Protein AF-A0A963QTB0-F1 (afdb_monomer_lite)

Radius of gyration: 12.2 Å; chains: 1; bounding box: 28×21×31 Å

Foldseek 3Di:
DDPVVCLVVVVVVDVVSVPDDLQCPQPPDPAADDPVVVVVNVVVVDDDDPRNHDDD

Sequence (56 aa):
KTIYENLPFLQNIHAATKAMALDKAIAGLPAPLHPGALRFYQEQGLTIPDRLMPPS

Secondary structure (DSSP, 8-state):
--GGGGHHHHHHH-GGGGG--GGGTTTT-SSPPPHHHHHHHHHTTPPPPGGGSPP-

pLDDT: mean 89.38, std 5.5, range [64.62, 95.06]

Structure (mmCIF, N/CA/C/O backbone):
data_AF-A0A963QTB0-F1
#
_entry.id   AF-A0A963QTB0-F1
#
loop_
_atom_site.group_PDB
_atom_site.id
_atom_site.type_symbol
_atom_site.label_atom_id
_atom_site.label_alt_id
_atom_site.label_comp_id
_atom_site.label_asym_id
_atom_site.label_entity_id
_atom_site.label_seq_id
_atom_site.pdbx_PDB_ins_code
_atom_site.Cartn_x
_atom_site.Cartn_y
_atom_site.Cartn_z
_atom_site.occupancy
_atom_site.B_iso_or_equiv
_atom_site.auth_seq_id
_atom_site.auth_comp_id
_atom_site.auth_asym_id
_atom_site.auth_atom_id
_atom_site.pdbx_PDB_model_num
ATOM 1 N N . LYS A 1 1 ? 3.073 10.034 1.450 1.00 64.62 1 LYS A N 1
ATOM 2 C CA . LYS A 1 1 ? 3.401 9.659 0.059 1.00 64.62 1 LYS A CA 1
ATOM 3 C C . LYS A 1 1 ? 3.933 8.241 0.079 1.00 64.62 1 LYS A C 1
ATOM 5 O O . LYS A 1 1 ? 4.733 7.950 0.966 1.00 64.62 1 LYS A O 1
ATOM 10 N N . THR A 1 2 ? 3.419 7.349 -0.762 1.00 76.56 2 THR A N 1
ATOM 11 C CA . THR A 1 2 ? 3.738 5.909 -0.702 1.00 76.56 2 THR A CA 1
ATOM 12 C C . THR A 1 2 ? 4.742 5.507 -1.780 1.00 76.56 2 THR A C 1
ATOM 14 O O . THR A 1 2 ? 4.962 6.236 -2.744 1.00 76.56 2 THR A O 1
ATOM 17 N N . ILE A 1 3 ? 5.340 4.321 -1.644 1.00 80.75 3 ILE A N 1
ATOM 18 C CA . ILE A 1 3 ? 6.238 3.756 -2.666 1.00 80.75 3 ILE A CA 1
ATOM 19 C C . ILE A 1 3 ? 5.525 3.509 -4.009 1.00 80.75 3 ILE A C 1
ATOM 21 O O . ILE A 1 3 ? 6.174 3.487 -5.051 1.00 80.75 3 ILE A O 1
ATOM 25 N N . TYR A 1 4 ? 4.196 3.362 -3.991 1.00 84.50 4 TYR A N 1
ATOM 26 C CA . TYR A 1 4 ? 3.390 3.069 -5.176 1.00 84.50 4 TYR A CA 1
ATOM 27 C C . TYR A 1 4 ? 3.218 4.277 -6.107 1.00 84.50 4 TYR A C 1
ATOM 29 O O . TYR A 1 4 ? 3.017 4.080 -7.300 1.00 84.50 4 TYR A O 1
ATOM 37 N N . GLU A 1 5 ? 3.381 5.509 -5.611 1.00 83.62 5 GLU A N 1
ATOM 38 C CA . GLU A 1 5 ? 3.359 6.724 -6.448 1.00 83.62 5 GLU A CA 1
ATOM 39 C C . GLU A 1 5 ? 4.489 6.729 -7.496 1.00 83.62 5 GLU A C 1
ATOM 41 O O . GLU A 1 5 ? 4.346 7.323 -8.559 1.00 83.62 5 GLU A O 1
ATOM 46 N N . ASN A 1 6 ? 5.595 6.026 -7.224 1.00 87.88 6 ASN A N 1
ATOM 47 C CA . ASN A 1 6 ? 6.770 5.945 -8.098 1.00 87.88 6 ASN A CA 1
ATOM 48 C C . ASN A 1 6 ? 7.000 4.525 -8.636 1.00 87.88 6 ASN A C 1
ATOM 50 O O . ASN A 1 6 ? 8.129 4.152 -8.963 1.00 87.88 6 ASN A O 1
ATOM 54 N N . LEU A 1 7 ? 5.947 3.707 -8.721 1.00 86.88 7 LEU A N 1
ATOM 55 C CA . LEU A 1 7 ? 6.071 2.304 -9.115 1.00 86.88 7 LEU A CA 1
ATOM 56 C C . LEU A 1 7 ? 6.763 2.100 -10.482 1.00 86.88 7 LEU A C 1
ATOM 58 O O . LEU A 1 7 ? 7.651 1.249 -10.544 1.00 86.88 7 LEU A O 1
ATOM 62 N N . PRO A 1 8 ? 6.480 2.891 -11.542 1.00 88.44 8 PRO A N 1
ATOM 63 C CA . PRO A 1 8 ? 7.187 2.752 -12.819 1.00 88.44 8 PRO A CA 1
ATOM 64 C C . PRO A 1 8 ? 8.699 2.980 -12.698 1.00 88.44 8 PRO A C 1
ATOM 66 O O . PRO A 1 8 ? 9.496 2.275 -13.313 1.00 88.44 8 PRO A O 1
ATOM 69 N N . PHE A 1 9 ? 9.113 3.933 -11.860 1.00 90.62 9 PHE A N 1
ATOM 70 C CA . PHE A 1 9 ? 10.526 4.182 -11.585 1.00 90.62 9 PHE A CA 1
ATOM 71 C C . PHE A 1 9 ? 11.175 2.981 -10.884 1.00 90.62 9 PHE A C 1
ATOM 73 O O . PHE A 1 9 ? 12.224 2.509 -11.317 1.00 90.62 9 PHE A O 1
ATOM 80 N N . LEU A 1 10 ? 10.519 2.424 -9.861 1.00 89.06 10 LEU A N 1
ATOM 81 C CA . LEU A 1 10 ? 11.008 1.236 -9.154 1.00 89.06 10 LEU A CA 1
ATOM 82 C C . LEU A 1 10 ? 11.114 0.011 -10.075 1.00 89.06 10 LEU A C 1
ATOM 84 O O . LEU A 1 10 ? 12.084 -0.742 -9.972 1.00 89.06 10 LEU A O 1
ATOM 88 N N . GLN A 1 11 ? 10.148 -0.183 -10.976 1.00 91.56 11 GLN A N 1
ATOM 89 C CA . GLN A 1 11 ? 10.116 -1.277 -11.960 1.00 91.56 11 GLN A CA 1
ATOM 90 C C . GLN A 1 11 ? 11.242 -1.192 -12.994 1.00 91.56 11 GLN A C 1
ATOM 92 O O . GLN A 1 11 ? 11.729 -2.227 -13.455 1.00 91.56 11 GLN A O 1
ATOM 97 N N . ASN A 1 12 ? 11.694 0.023 -13.309 1.00 92.25 12 ASN A N 1
ATOM 98 C CA . ASN A 1 12 ? 12.839 0.250 -14.186 1.00 92.25 12 ASN A CA 1
ATOM 99 C C . ASN A 1 12 ? 14.188 0.022 -13.485 1.00 92.25 12 ASN A C 1
ATOM 101 O O . ASN A 1 12 ? 15.171 -0.266 -14.162 1.00 92.25 12 ASN A O 1
ATOM 105 N N . ILE A 1 13 ? 14.249 0.116 -12.150 1.00 92.62 13 ILE A N 1
ATOM 106 C CA . ILE A 1 13 ? 15.490 -0.088 -11.383 1.00 92.62 13 ILE A CA 1
ATOM 107 C C . ILE A 1 13 ? 15.818 -1.573 -11.195 1.00 92.62 13 ILE A C 1
ATOM 109 O O . ILE A 1 13 ? 16.985 -1.952 -11.283 1.00 92.62 13 ILE A O 1
ATOM 113 N N . HIS A 1 14 ? 14.830 -2.423 -10.893 1.00 92.81 14 HIS A N 1
ATOM 114 C CA . HIS A 1 14 ? 15.106 -3.817 -10.534 1.00 92.81 14 HIS A CA 1
ATOM 115 C C . HIS A 1 14 ? 13.978 -4.777 -10.923 1.00 92.81 14 HIS A C 1
ATOM 117 O O . HIS A 1 14 ? 12.807 -4.507 -10.692 1.00 92.81 14 HIS A O 1
ATOM 123 N N . ALA A 1 15 ? 14.312 -5.966 -11.434 1.00 89.81 15 ALA A N 1
ATOM 124 C CA . ALA A 1 15 ? 13.309 -6.940 -11.881 1.00 89.81 15 ALA A CA 1
ATOM 125 C C . ALA A 1 15 ? 12.360 -7.413 -10.759 1.00 89.81 15 ALA A C 1
ATOM 127 O O . ALA A 1 15 ? 11.193 -7.689 -11.025 1.00 89.81 15 ALA A O 1
ATOM 128 N N . ALA A 1 16 ? 12.826 -7.462 -9.506 1.00 88.31 16 ALA A N 1
ATOM 129 C CA . ALA A 1 16 ? 12.007 -7.887 -8.363 1.00 88.31 16 ALA A CA 1
ATOM 130 C C . ALA A 1 16 ? 10.788 -6.983 -8.100 1.00 88.31 16 ALA A C 1
ATOM 132 O O . ALA A 1 16 ? 9.782 -7.454 -7.578 1.00 88.31 16 ALA A O 1
ATOM 133 N N . THR A 1 17 ? 10.838 -5.704 -8.481 1.00 89.56 17 THR A N 1
ATOM 134 C CA . THR A 1 17 ? 9.716 -4.772 -8.277 1.00 89.56 17 THR A CA 1
ATOM 135 C C . THR A 1 17 ? 8.649 -4.904 -9.367 1.00 89.56 17 THR A C 1
ATOM 137 O O . THR A 1 17 ? 7.550 -4.383 -9.207 1.00 89.56 17 THR A O 1
ATOM 140 N N . LYS A 1 18 ? 8.898 -5.668 -10.444 1.00 86.69 18 LYS A N 1
ATOM 141 C CA . LYS A 1 18 ? 7.881 -5.980 -11.468 1.00 86.69 18 LYS A CA 1
ATOM 142 C C . LYS A 1 18 ? 6.712 -6.799 -10.921 1.00 86.69 18 LYS A C 1
ATOM 144 O O . LYS A 1 18 ? 5.631 -6.766 -11.493 1.00 86.69 18 LYS A O 1
ATOM 149 N N . ALA A 1 19 ? 6.927 -7.525 -9.824 1.00 85.44 19 ALA A N 1
ATOM 150 C CA . ALA A 1 19 ? 5.872 -8.261 -9.135 1.00 85.44 19 ALA A CA 1
ATOM 151 C C . ALA A 1 19 ? 4.994 -7.361 -8.246 1.00 85.44 19 ALA A C 1
ATOM 153 O O . ALA A 1 19 ? 3.921 -7.785 -7.819 1.00 85.44 19 ALA A O 1
ATOM 154 N N . MET A 1 20 ? 5.435 -6.133 -7.954 1.00 88.25 20 MET A N 1
ATOM 155 C CA . MET A 1 20 ? 4.650 -5.183 -7.176 1.00 88.25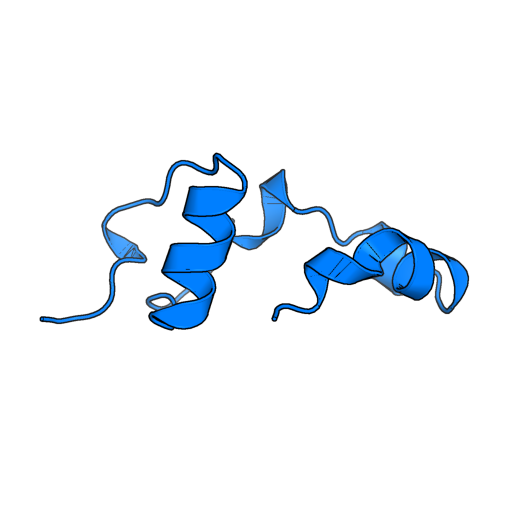 20 MET A CA 1
ATOM 156 C C . MET A 1 20 ? 3.538 -4.607 -8.047 1.00 88.25 20 MET A C 1
ATOM 158 O O . MET A 1 20 ? 3.789 -4.090 -9.136 1.00 88.25 20 MET A O 1
ATOM 162 N N . ALA A 1 21 ? 2.316 -4.657 -7.535 1.00 87.88 21 ALA A N 1
ATOM 163 C CA . ALA A 1 21 ? 1.142 -4.103 -8.183 1.00 87.88 21 ALA A CA 1
ATOM 164 C C . ALA A 1 21 ? 0.202 -3.540 -7.116 1.00 87.88 21 ALA A C 1
ATOM 166 O O . ALA A 1 21 ? 0.076 -4.104 -6.026 1.00 87.88 21 ALA A O 1
ATOM 167 N N . LEU A 1 22 ? -0.405 -2.392 -7.414 1.00 86.81 22 LEU A N 1
ATOM 168 C CA . LEU A 1 22 ? -1.226 -1.657 -6.456 1.00 86.81 22 LEU A CA 1
ATOM 169 C C . LEU A 1 22 ? -2.465 -2.463 -6.037 1.00 86.81 22 LEU A C 1
ATOM 171 O O . LEU A 1 22 ? -2.763 -2.546 -4.854 1.00 86.81 22 LEU A O 1
ATOM 175 N N . ASP A 1 23 ? -3.126 -3.121 -6.988 1.00 84.88 23 ASP A N 1
ATOM 176 C CA . ASP A 1 23 ? -4.292 -3.995 -6.785 1.00 84.88 23 ASP A CA 1
ATOM 177 C C . ASP A 1 23 ? -4.031 -5.167 -5.821 1.00 84.88 23 ASP A C 1
ATOM 179 O O . ASP A 1 23 ? -4.939 -5.638 -5.138 1.00 84.88 23 ASP A O 1
ATOM 183 N N . LYS A 1 24 ? -2.776 -5.615 -5.722 1.00 87.06 24 LYS A N 1
ATOM 184 C CA . LYS A 1 24 ? -2.338 -6.704 -4.838 1.00 87.06 24 LYS A CA 1
ATOM 185 C C . LYS A 1 24 ? -1.656 -6.211 -3.564 1.00 87.06 24 LYS A C 1
ATOM 187 O O . LYS A 1 24 ? -1.322 -7.028 -2.710 1.00 87.06 24 LYS A O 1
ATOM 192 N N . ALA A 1 25 ? -1.477 -4.901 -3.399 1.00 88.06 25 ALA A N 1
ATOM 193 C CA . ALA A 1 25 ? -0.680 -4.309 -2.324 1.00 88.06 25 ALA A CA 1
ATOM 194 C C . ALA A 1 25 ? -1.177 -4.649 -0.910 1.00 88.06 25 ALA A C 1
ATOM 196 O O . ALA A 1 25 ? -0.390 -4.685 0.034 1.00 88.06 25 ALA A O 1
ATOM 197 N N . ILE A 1 26 ? -2.484 -4.884 -0.767 1.00 92.12 26 ILE A N 1
ATOM 198 C CA . ILE A 1 26 ? -3.140 -5.179 0.515 1.00 92.12 26 ILE A CA 1
ATOM 199 C C . ILE A 1 26 ? -3.488 -6.665 0.685 1.00 92.12 26 ILE A C 1
ATOM 201 O O . ILE A 1 26 ? -3.986 -7.082 1.735 1.00 92.12 26 ILE A O 1
ATOM 205 N N . ALA A 1 27 ? -3.242 -7.480 -0.343 1.00 89.88 27 ALA A N 1
ATOM 206 C CA . ALA A 1 27 ? -3.541 -8.902 -0.311 1.00 89.88 27 ALA A CA 1
ATOM 207 C C . ALA A 1 27 ? -2.589 -9.618 0.657 1.00 89.88 27 ALA A C 1
ATOM 209 O O . ALA A 1 27 ? -1.375 -9.444 0.607 1.00 89.88 27 ALA A O 1
ATOM 210 N N . GLY A 1 28 ? -3.144 -10.436 1.555 1.00 86.44 28 GLY A N 1
ATOM 211 C CA . GLY A 1 28 ? -2.344 -11.264 2.466 1.00 86.44 28 GLY A CA 1
ATOM 212 C C . GLY A 1 28 ? -1.651 -10.525 3.617 1.00 86.44 28 GLY A C 1
ATOM 213 O O . GLY A 1 28 ? -0.922 -11.166 4.368 1.00 86.44 28 GLY A O 1
ATOM 214 N N . LEU A 1 29 ? -1.892 -9.221 3.815 1.00 91.50 29 LEU A N 1
ATOM 215 C CA . LEU A 1 29 ? -1.339 -8.511 4.972 1.00 91.50 29 LEU A CA 1
ATOM 216 C C . LEU A 1 29 ? -1.844 -9.136 6.292 1.00 91.50 29 LEU A C 1
ATOM 218 O O . LEU A 1 29 ? -3.051 -9.396 6.411 1.00 91.50 29 LEU A O 1
ATOM 222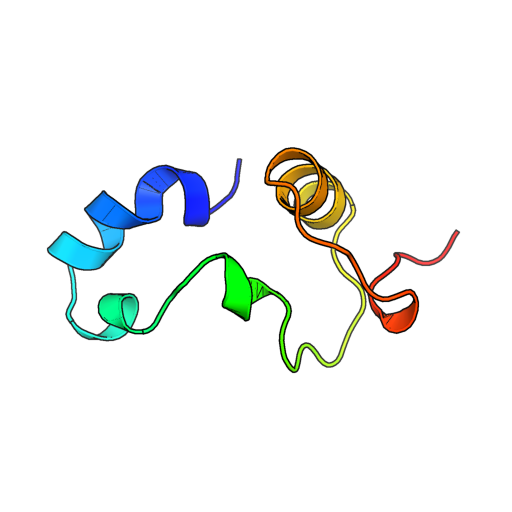 N N . PRO A 1 30 ? -0.952 -9.383 7.274 1.00 92.81 30 PRO A N 1
ATOM 223 C CA . PRO A 1 30 ? -1.310 -10.024 8.540 1.00 92.81 30 PRO A CA 1
ATOM 224 C C . PRO A 1 30 ? -1.788 -9.033 9.611 1.00 92.81 30 PRO A C 1
ATOM 226 O O . PRO A 1 30 ? -2.250 -9.461 10.664 1.00 92.81 30 PRO A O 1
ATOM 229 N N . ALA A 1 31 ? -1.655 -7.726 9.369 1.00 93.31 31 ALA A N 1
ATOM 230 C CA . ALA A 1 31 ? -1.881 -6.676 10.356 1.00 93.31 31 ALA A CA 1
ATOM 231 C C . ALA A 1 31 ? -2.620 -5.468 9.750 1.00 93.31 31 ALA A C 1
ATOM 233 O O . ALA A 1 31 ? -2.606 -5.306 8.523 1.00 93.31 31 ALA A O 1
ATOM 234 N N . PRO A 1 32 ? -3.228 -4.610 10.595 1.00 94.88 32 PRO A N 1
ATOM 235 C CA . PRO A 1 32 ? -3.871 -3.378 10.157 1.00 94.88 32 PRO A CA 1
ATOM 236 C C . PRO A 1 32 ? -2.954 -2.449 9.364 1.00 94.88 32 PRO A C 1
ATOM 238 O O . PRO A 1 32 ? -1.737 -2.407 9.564 1.00 94.88 32 PRO A O 1
ATOM 241 N N . LEU A 1 33 ? -3.555 -1.658 8.479 1.00 93.94 33 LEU A N 1
ATOM 242 C CA . LEU A 1 33 ? -2.858 -0.605 7.759 1.00 93.94 33 LEU A CA 1
ATOM 243 C C . LEU A 1 33 ? -2.536 0.560 8.692 1.00 93.94 33 LEU A C 1
ATOM 245 O O . LEU A 1 33 ? -3.307 0.923 9.576 1.00 93.94 33 LEU A O 1
ATOM 249 N N . HIS A 1 34 ? -1.416 1.221 8.424 1.00 92.94 34 HIS A N 1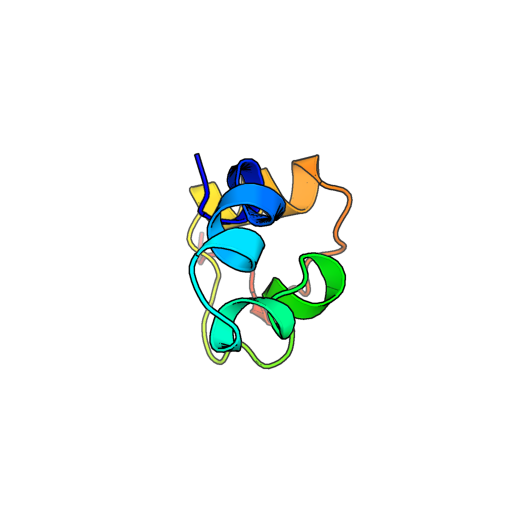
ATOM 250 C CA . HIS A 1 34 ? -1.163 2.543 8.983 1.00 92.94 34 HIS A CA 1
ATOM 251 C C . HIS A 1 34 ? -2.180 3.562 8.410 1.00 92.94 34 HIS A C 1
ATOM 253 O O . HIS A 1 34 ? -2.475 3.480 7.212 1.0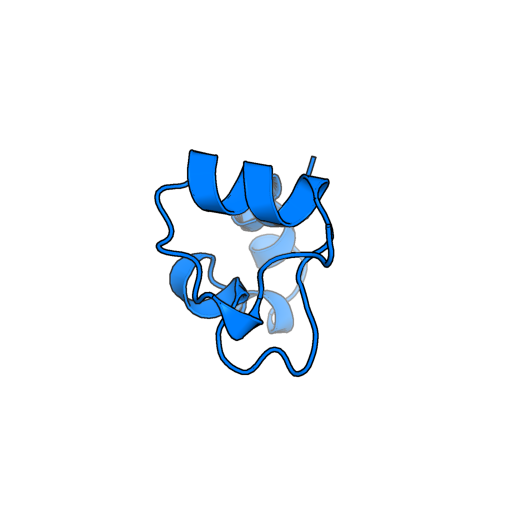0 92.94 34 HIS A O 1
ATOM 259 N N . PRO A 1 35 ? -2.653 4.576 9.168 1.00 93.12 35 PRO A N 1
ATOM 260 C CA . PRO A 1 35 ? -3.655 5.543 8.689 1.00 93.12 35 PRO A CA 1
ATOM 261 C C . PRO A 1 35 ? -3.301 6.234 7.362 1.00 93.12 35 PRO A C 1
ATOM 263 O O . PRO A 1 35 ? -4.149 6.423 6.494 1.00 93.12 35 PRO A O 1
ATOM 266 N N . GLY A 1 36 ? -2.021 6.562 7.158 1.00 92.00 36 GLY A N 1
ATOM 267 C CA . GLY A 1 36 ? -1.556 7.143 5.892 1.00 92.00 36 GLY A CA 1
ATOM 268 C C . GLY A 1 36 ? -1.632 6.182 4.697 1.00 92.00 36 GLY A C 1
ATOM 269 O O . GLY A 1 36 ? -1.894 6.622 3.580 1.00 92.00 36 GLY A O 1
ATOM 270 N N . ALA A 1 37 ? -1.425 4.881 4.922 1.00 91.75 37 ALA A N 1
ATOM 271 C CA . ALA A 1 37 ? -1.556 3.863 3.881 1.00 91.75 37 ALA A CA 1
ATOM 272 C C . ALA A 1 37 ? -3.033 3.591 3.570 1.00 91.75 37 ALA A C 1
ATOM 274 O O . ALA A 1 37 ? -3.393 3.490 2.402 1.00 91.75 37 ALA A O 1
ATOM 275 N N . LEU A 1 38 ? -3.883 3.552 4.603 1.00 93.56 38 LEU A N 1
ATOM 276 C CA . LEU A 1 38 ? -5.334 3.455 4.456 1.00 93.56 38 LEU A CA 1
ATOM 277 C 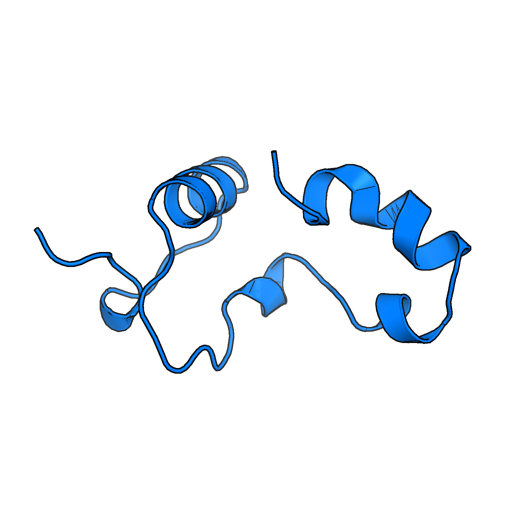C . LEU A 1 38 ? -5.870 4.567 3.545 1.00 93.56 38 LEU A C 1
ATOM 279 O O . LEU A 1 38 ? -6.493 4.268 2.528 1.00 93.56 38 LEU A O 1
ATOM 283 N N . ARG A 1 39 ? -5.556 5.831 3.869 1.00 93.06 39 ARG A N 1
ATOM 284 C CA . ARG A 1 39 ? -5.984 6.987 3.072 1.00 93.06 39 ARG A CA 1
ATOM 285 C C . ARG A 1 39 ? -5.512 6.877 1.626 1.00 93.06 39 ARG A C 1
ATOM 287 O O . ARG A 1 39 ? -6.307 7.044 0.712 1.00 93.06 39 ARG A O 1
ATOM 294 N N . PHE A 1 40 ? -4.235 6.551 1.423 1.00 93.12 40 PHE A N 1
ATOM 295 C CA . PHE A 1 40 ? -3.675 6.397 0.085 1.00 93.12 40 PHE A CA 1
ATOM 296 C C . PHE A 1 40 ? -4.416 5.326 -0.724 1.00 93.12 40 PHE A C 1
ATOM 298 O O . PHE A 1 40 ? -4.858 5.604 -1.831 1.00 93.12 40 PHE A O 1
ATOM 305 N N . TYR A 1 41 ? -4.589 4.112 -0.194 1.00 92.75 41 TYR A N 1
ATOM 306 C CA . TYR A 1 41 ? -5.241 3.041 -0.950 1.00 92.75 41 TYR A CA 1
ATOM 307 C C . TYR A 1 41 ? -6.717 3.351 -1.242 1.00 92.75 41 TYR A C 1
ATOM 309 O O . TYR A 1 41 ? -7.185 3.041 -2.335 1.00 92.75 41 TYR A O 1
ATOM 317 N N . GLN A 1 42 ? -7.423 4.031 -0.333 1.00 92.81 42 GLN A N 1
ATOM 318 C CA . GLN A 1 42 ? -8.777 4.536 -0.587 1.00 92.81 42 GLN A CA 1
ATOM 319 C C . GLN A 1 42 ? -8.805 5.599 -1.696 1.00 92.81 42 GLN A C 1
ATOM 321 O O . GLN A 1 42 ? -9.644 5.519 -2.588 1.00 92.81 42 GLN A O 1
ATOM 326 N N . GLU A 1 43 ? -7.871 6.558 -1.686 1.00 93.88 43 GLU A N 1
ATOM 327 C CA . GLU A 1 43 ? -7.712 7.566 -2.751 1.00 93.88 43 GLU A CA 1
ATOM 328 C C . GLU A 1 43 ? -7.412 6.917 -4.114 1.00 93.88 43 GLU A C 1
ATOM 330 O O . GLU A 1 43 ? -7.825 7.433 -5.148 1.00 93.88 43 GLU A O 1
ATOM 335 N N . GLN A 1 44 ? -6.725 5.770 -4.121 1.00 91.25 44 GLN A N 1
ATOM 336 C CA . GLN A 1 44 ? -6.479 4.967 -5.323 1.00 91.25 44 GLN A CA 1
ATOM 337 C C . GLN A 1 44 ? -7.664 4.058 -5.717 1.00 91.25 44 GLN A C 1
ATOM 339 O O . GLN A 1 44 ? -7.560 3.302 -6.681 1.00 91.25 44 GLN A O 1
ATOM 344 N N . GLY A 1 45 ? -8.785 4.112 -4.989 1.00 91.81 45 GLY A N 1
ATOM 345 C CA . GLY A 1 45 ? -10.006 3.362 -5.293 1.00 91.81 45 GLY A CA 1
ATOM 346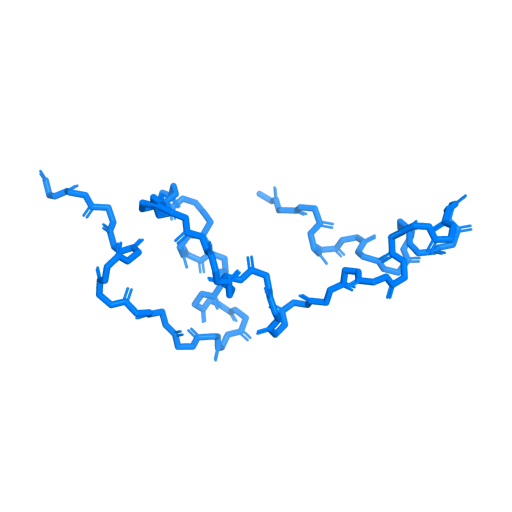 C C . GLY A 1 45 ? -10.016 1.909 -4.812 1.00 91.81 45 GLY A C 1
ATOM 347 O O . GLY A 1 45 ? -10.874 1.138 -5.241 1.00 91.81 45 GLY A O 1
ATOM 348 N N . LEU A 1 46 ? -9.093 1.505 -3.932 1.00 92.56 46 LEU A N 1
ATOM 349 C CA . LEU A 1 46 ? -9.089 0.149 -3.388 1.00 92.56 46 LEU A CA 1
ATOM 350 C C . LEU A 1 46 ? -10.149 -0.007 -2.299 1.00 92.56 46 LEU A C 1
ATOM 352 O O . LEU A 1 46 ? -10.242 0.790 -1.363 1.00 92.56 46 LEU A O 1
ATOM 356 N N . THR A 1 47 ? -10.892 -1.109 -2.370 1.00 92.81 47 THR A N 1
ATOM 357 C CA . THR A 1 47 ? -11.755 -1.557 -1.277 1.00 92.81 47 THR A CA 1
ATOM 358 C C . THR A 1 47 ? -10.901 -2.161 -0.168 1.00 92.81 47 THR A C 1
ATOM 360 O O . THR A 1 47 ? -10.209 -3.158 -0.378 1.00 92.81 47 THR A O 1
ATOM 363 N N . ILE A 1 48 ? -10.952 -1.560 1.021 1.00 93.69 48 ILE A N 1
ATOM 364 C CA . ILE A 1 48 ? -10.152 -1.985 2.171 1.00 93.69 48 ILE A CA 1
ATOM 365 C C . ILE A 1 48 ? -10.979 -2.930 3.050 1.00 93.69 48 ILE A C 1
ATOM 367 O O . ILE A 1 48 ? -12.028 -2.516 3.536 1.00 93.69 48 ILE A O 1
ATOM 371 N N . PRO A 1 49 ? -10.532 -4.178 3.277 1.00 93.38 49 PRO A N 1
ATOM 372 C CA . PRO A 1 49 ? -11.185 -5.093 4.208 1.00 93.38 49 PRO A CA 1
ATOM 373 C C . PRO A 1 49 ? -11.149 -4.580 5.652 1.00 93.38 49 PRO A C 1
ATOM 375 O O . PRO A 1 49 ? -10.119 -4.070 6.090 1.00 93.38 49 PRO A O 1
ATOM 378 N N . ASP A 1 50 ? -12.201 -4.844 6.429 1.00 93.06 50 ASP A N 1
ATOM 379 C CA . ASP A 1 50 ? -12.322 -4.391 7.827 1.00 93.06 50 ASP A CA 1
ATOM 380 C C . ASP A 1 50 ? -11.151 -4.832 8.717 1.00 93.06 50 ASP A C 1
ATOM 382 O O . ASP A 1 50 ? -10.672 -4.069 9.550 1.00 93.06 50 ASP A O 1
ATOM 386 N N . ARG A 1 51 ? -10.604 -6.034 8.484 1.00 93.69 51 ARG A N 1
ATOM 387 C CA . ARG A 1 51 ? -9.424 -6.555 9.207 1.00 93.69 51 ARG A CA 1
ATOM 388 C C . ARG A 1 51 ? -8.160 -5.701 9.045 1.00 93.69 51 ARG A C 1
ATOM 390 O O . ARG A 1 51 ? -7.194 -5.901 9.774 1.00 93.69 51 ARG A O 1
ATOM 397 N N . LEU A 1 52 ? -8.136 -4.826 8.039 1.00 95.06 52 LEU A N 1
ATOM 398 C CA . LEU A 1 52 ? -7.028 -3.920 7.761 1.00 95.06 52 LEU A CA 1
ATOM 399 C C . LEU A 1 52 ? -7.271 -2.502 8.298 1.00 95.06 52 LEU A C 1
ATOM 401 O O . LEU A 1 52 ? -6.389 -1.655 8.157 1.00 95.06 52 LEU A O 1
ATOM 405 N N . MET A 1 53 ? -8.425 -2.231 8.910 1.00 93.38 53 MET A N 1
ATOM 406 C CA . MET A 1 53 ? -8.710 -0.934 9.518 1.00 93.38 53 MET A CA 1
ATOM 407 C C . MET A 1 53 ? -7.884 -0.755 10.806 1.00 93.38 53 MET A C 1
ATOM 409 O O . MET A 1 53 ? -7.782 -1.697 11.598 1.00 93.38 53 MET A O 1
ATOM 413 N N . PRO A 1 54 ? -7.276 0.425 11.038 1.00 89.50 54 PRO A N 1
ATOM 414 C CA . PRO A 1 54 ? -6.589 0.723 12.289 1.00 89.50 54 PRO A CA 1
ATOM 415 C C . PRO A 1 54 ? -7.553 0.647 13.486 1.00 89.50 54 PRO A C 1
ATOM 417 O O . PRO A 1 54 ? -8.733 0.974 13.332 1.00 89.50 54 PRO A O 1
ATOM 420 N N . PRO A 1 55 ? -7.068 0.269 14.682 1.00 83.19 55 PRO A N 1
ATOM 421 C CA . PRO A 1 55 ? -7.857 0.392 15.903 1.00 83.19 55 PRO A CA 1
ATOM 422 C C . PRO A 1 55 ? -8.225 1.863 16.156 1.00 83.19 55 PRO A C 1
ATOM 424 O O . PRO A 1 55 ? -7.445 2.762 15.832 1.00 83.19 55 PRO A O 1
ATOM 427 N N . SER A 1 56 ? -9.432 2.077 16.691 1.00 73.00 56 SER A N 1
ATOM 428 C CA . SER A 1 56 ? -9.951 3.393 17.099 1.00 73.00 56 SER A CA 1
ATOM 429 C C . SER A 1 56 ? -9.217 3.964 18.306 1.00 73.00 56 SER A C 1
ATOM 431 O O . SER A 1 56 ? -8.814 3.160 19.177 1.00 73.00 56 SER A O 1
#